Protein AF-X1SQE5-F1 (afdb_monomer_lite)

Structure (mmCIF, N/CA/C/O backbone):
data_AF-X1SQE5-F1
#
_entry.id   AF-X1SQE5-F1
#
loop_
_atom_site.group_PDB
_atom_site.id
_atom_site.type_symbol
_atom_site.label_atom_id
_atom_site.label_alt_id
_atom_site.label_comp_id
_atom_site.label_asym_id
_atom_site.label_entity_id
_atom_site.label_seq_id
_atom_site.pdbx_PDB_ins_code
_atom_site.Cartn_x
_atom_site.Cartn_y
_atom_site.Cartn_z
_atom_site.occupancy
_atom_site.B_iso_or_equiv
_atom_site.auth_seq_id
_atom_site.auth_comp_id
_atom_site.auth_asym_id
_atom_site.auth_atom_id
_atom_site.pdbx_PDB_model_num
ATOM 1 N N . HIS A 1 1 ? 5.303 -16.014 -5.503 1.00 87.38 1 HIS A N 1
ATOM 2 C CA . HIS A 1 1 ? 5.821 -14.645 -5.397 1.00 87.38 1 HIS A CA 1
ATOM 3 C C . HIS A 1 1 ? 7.308 -14.610 -5.094 1.00 87.38 1 HIS A C 1
ATOM 5 O O . HIS A 1 1 ? 7.752 -15.446 -4.298 1.00 87.38 1 HIS A O 1
ATOM 11 N N . SER A 1 2 ? 8.028 -13.676 -5.719 1.00 94.94 2 SER A N 1
ATOM 12 C CA . SER A 1 2 ? 9.470 -13.422 -5.577 1.00 94.94 2 SER A CA 1
ATOM 13 C C . SER A 1 2 ? 9.874 -12.959 -4.183 1.00 94.94 2 SER A C 1
ATOM 15 O O . SER A 1 2 ? 9.019 -12.661 -3.345 1.00 94.94 2 SER A O 1
ATOM 17 N N . ASN A 1 3 ? 11.182 -12.894 -3.922 1.00 95.69 3 ASN A N 1
ATOM 18 C CA . ASN A 1 3 ? 11.665 -12.320 -2.671 1.00 95.69 3 ASN A CA 1
ATOM 19 C C . ASN A 1 3 ? 11.326 -10.827 -2.598 1.00 95.69 3 ASN A C 1
ATOM 21 O O . ASN A 1 3 ? 10.785 -10.380 -1.593 1.00 95.69 3 ASN A O 1
ATOM 25 N N . GLU A 1 4 ? 11.539 -10.089 -3.688 1.00 95.81 4 GLU A N 1
ATOM 26 C CA . GLU A 1 4 ? 11.202 -8.672 -3.808 1.00 95.81 4 GLU A CA 1
ATOM 27 C C . GLU A 1 4 ? 9.737 -8.397 -3.461 1.00 95.81 4 GLU A C 1
ATOM 29 O O . GLU A 1 4 ? 9.447 -7.492 -2.678 1.00 95.81 4 GLU A O 1
ATOM 34 N N . TYR A 1 5 ? 8.817 -9.209 -3.988 1.00 96.44 5 TYR A N 1
ATOM 35 C CA . TYR A 1 5 ? 7.394 -9.108 -3.679 1.00 96.44 5 TYR A CA 1
ATOM 36 C C . TYR A 1 5 ? 7.100 -9.416 -2.211 1.00 96.44 5 TYR A C 1
ATOM 38 O O . TYR A 1 5 ? 6.297 -8.724 -1.589 1.00 96.44 5 TYR A O 1
ATOM 46 N N . ARG A 1 6 ? 7.719 -10.462 -1.649 1.00 94.75 6 ARG A N 1
ATOM 47 C CA . ARG A 1 6 ? 7.478 -10.905 -0.264 1.00 94.75 6 ARG A CA 1
ATOM 48 C C . ARG A 1 6 ? 7.991 -9.903 0.765 1.00 94.75 6 ARG A C 1
ATOM 50 O O . ARG A 1 6 ? 7.381 -9.770 1.819 1.00 94.75 6 ARG A O 1
ATOM 57 N N . THR A 1 7 ? 9.078 -9.200 0.460 1.00 93.06 7 THR A N 1
ATOM 58 C CA . THR A 1 7 ? 9.651 -8.163 1.329 1.00 93.06 7 THR A CA 1
ATOM 59 C C . THR A 1 7 ? 9.061 -6.779 1.076 1.00 93.06 7 THR A C 1
ATOM 61 O O . THR A 1 7 ? 9.433 -5.816 1.740 1.00 93.06 7 THR A O 1
ATOM 64 N N . PHE A 1 8 ? 8.168 -6.639 0.097 1.00 95.50 8 PHE A N 1
ATOM 65 C CA . PHE A 1 8 ? 7.544 -5.364 -0.200 1.00 95.50 8 PHE A CA 1
ATOM 66 C C . PHE A 1 8 ? 6.524 -5.008 0.888 1.00 95.50 8 PHE A C 1
ATOM 68 O O . PHE A 1 8 ? 5.573 -5.751 1.119 1.00 95.50 8 PHE A O 1
ATOM 75 N N . ASN A 1 9 ? 6.697 -3.858 1.548 1.00 95.81 9 ASN A N 1
ATOM 76 C CA . ASN A 1 9 ? 5.896 -3.479 2.720 1.00 95.81 9 ASN A CA 1
ATOM 77 C C . ASN A 1 9 ? 4.382 -3.506 2.469 1.00 95.81 9 ASN A C 1
ATOM 79 O O . ASN A 1 9 ? 3.629 -3.927 3.342 1.00 95.81 9 ASN A O 1
ATOM 83 N N . VAL A 1 10 ? 3.932 -3.120 1.271 1.00 95.56 10 VAL A N 1
ATOM 84 C CA . VAL A 1 10 ? 2.504 -3.176 0.917 1.00 95.56 10 VAL A CA 1
ATOM 85 C C . VAL A 1 10 ? 2.015 -4.624 0.818 1.00 95.56 10 VAL A C 1
ATOM 87 O O . VAL A 1 10 ? 0.913 -4.931 1.264 1.00 95.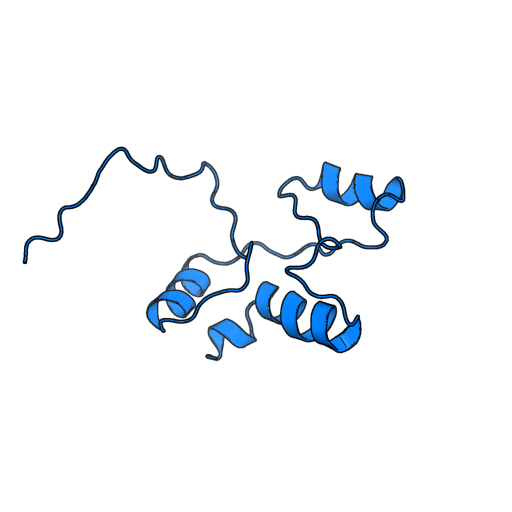56 10 VAL A O 1
ATOM 90 N N . SER A 1 11 ? 2.834 -5.539 0.288 1.00 96.19 11 SER A N 1
ATOM 91 C CA . SER A 1 11 ? 2.507 -6.970 0.253 1.00 96.19 11 SER A CA 1
ATOM 92 C C . SER A 1 11 ? 2.390 -7.550 1.659 1.00 96.19 11 SER A C 1
ATOM 94 O O . SER A 1 11 ? 1.458 -8.304 1.930 1.00 96.19 11 SER A O 1
ATOM 96 N N . ILE A 1 12 ? 3.301 -7.180 2.563 1.00 96.62 12 ILE A N 1
ATOM 97 C CA . ILE A 1 12 ? 3.255 -7.614 3.964 1.00 96.62 12 ILE A CA 1
ATOM 98 C C . ILE A 1 12 ? 1.995 -7.067 4.641 1.00 96.62 12 ILE A C 1
ATOM 100 O O . ILE A 1 12 ? 1.252 -7.836 5.252 1.00 96.62 12 ILE A O 1
ATOM 104 N N . LEU A 1 13 ? 1.714 -5.768 4.492 1.00 96.81 13 LEU A N 1
ATOM 105 C CA . LEU A 1 13 ? 0.520 -5.148 5.063 1.00 96.81 13 LEU A CA 1
ATOM 106 C C . LEU A 1 13 ? -0.753 -5.844 4.565 1.00 96.81 13 LEU A C 1
ATOM 108 O O . LEU A 1 13 ? -1.577 -6.252 5.376 1.00 96.81 13 LEU A O 1
ATOM 112 N N . ASN A 1 14 ? -0.903 -6.041 3.255 1.00 95.75 14 ASN A N 1
ATOM 113 C CA . ASN A 1 14 ? -2.124 -6.618 2.695 1.00 95.75 14 ASN A CA 1
ATOM 114 C C . ASN A 1 14 ? -2.326 -8.086 3.082 1.00 95.75 14 ASN A C 1
ATOM 116 O O . ASN A 1 14 ? -3.422 -8.466 3.501 1.00 95.75 14 ASN A O 1
ATOM 120 N N . HIS A 1 15 ? -1.296 -8.918 2.922 1.00 95.94 15 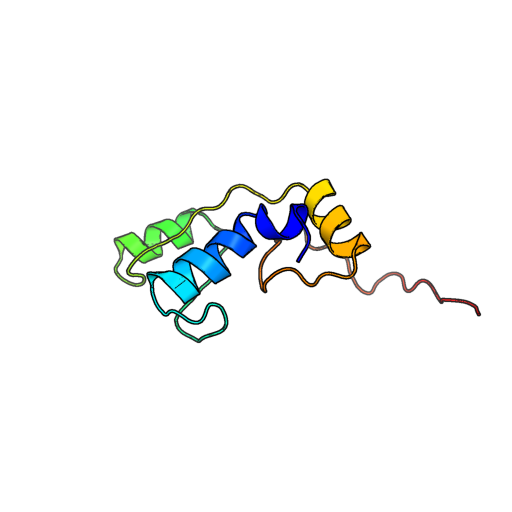HIS A N 1
ATOM 121 C CA . HIS A 1 15 ? -1.445 -10.368 3.066 1.00 95.94 15 HIS A CA 1
ATOM 122 C C . HIS A 1 15 ? -1.312 -10.826 4.510 1.00 95.94 15 HIS A C 1
ATOM 124 O O . HIS A 1 15 ? -2.098 -11.651 4.966 1.00 95.94 15 HIS A O 1
ATOM 130 N N . VAL A 1 16 ? -0.333 -10.291 5.239 1.00 97.38 16 VAL A N 1
ATOM 131 C CA . VAL A 1 16 ? -0.040 -10.746 6.602 1.00 97.38 16 VAL A CA 1
ATOM 132 C C . VAL A 1 16 ? -0.900 -9.998 7.606 1.00 97.38 16 VAL A C 1
ATOM 134 O O . VAL A 1 16 ? -1.573 -10.627 8.413 1.00 97.38 16 VAL A O 1
ATOM 137 N N . VAL A 1 17 ? -0.913 -8.666 7.555 1.00 97.06 17 VAL A N 1
ATOM 138 C CA . VAL A 1 17 ? -1.576 -7.864 8.592 1.00 97.06 17 VAL A CA 1
ATOM 139 C C . VAL A 1 17 ? -3.078 -7.772 8.344 1.00 97.06 17 VAL A C 1
ATOM 141 O O . VAL A 1 17 ? -3.854 -8.223 9.179 1.00 97.06 17 VAL A O 1
ATOM 144 N N . LEU A 1 18 ? -3.501 -7.225 7.202 1.00 96.00 18 LEU A N 1
ATOM 145 C CA . LEU A 1 18 ? -4.917 -7.004 6.907 1.00 96.00 18 LEU A CA 1
ATOM 146 C C . LEU A 1 18 ? -5.652 -8.334 6.737 1.00 96.00 18 LEU A C 1
ATOM 148 O O . LEU A 1 18 ? -6.544 -8.636 7.523 1.00 96.00 18 LEU A O 1
ATOM 152 N N . SER A 1 19 ? -5.242 -9.155 5.769 1.00 95.69 19 SER A N 1
ATOM 153 C CA . SER A 1 19 ? -5.947 -10.410 5.477 1.00 95.69 19 SER A CA 1
ATOM 154 C C . SER A 1 19 ? -5.700 -11.477 6.546 1.00 95.69 19 SER A C 1
ATOM 156 O O . SER A 1 19 ? -6.636 -12.150 6.964 1.00 95.69 19 SER A O 1
ATOM 158 N N . GLY A 1 20 ? -4.448 -11.637 6.988 1.00 96.81 20 GLY A N 1
ATOM 159 C CA . GLY A 1 20 ? -4.053 -12.695 7.918 1.00 96.81 20 GLY A CA 1
ATOM 160 C C . GLY A 1 20 ? -4.446 -12.423 9.369 1.00 96.81 20 GLY A C 1
ATOM 161 O O . GLY A 1 20 ? -5.176 -13.209 9.964 1.00 96.81 20 GLY A O 1
ATOM 162 N N . LEU A 1 21 ? -3.950 -11.328 9.951 1.00 97.19 21 LEU A N 1
ATOM 163 C CA . LEU A 1 21 ? -4.141 -11.035 11.376 1.00 97.19 21 LEU A CA 1
ATOM 164 C C . LEU A 1 21 ? -5.492 -10.382 11.678 1.00 97.19 21 LEU A C 1
ATOM 166 O O . LEU A 1 21 ? -6.085 -10.673 12.713 1.00 97.19 21 LEU A O 1
ATOM 170 N N . LEU A 1 22 ? -5.966 -9.493 10.803 1.00 95.38 22 LEU A N 1
ATOM 171 C CA . LEU A 1 22 ? -7.180 -8.707 11.043 1.00 95.38 22 LEU A CA 1
ATOM 172 C C . LEU A 1 22 ? -8.421 -9.258 10.327 1.00 95.38 22 LEU A C 1
ATOM 174 O O . LEU A 1 22 ? -9.527 -8.810 10.617 1.00 95.38 22 LEU A O 1
ATOM 178 N N . GLY A 1 23 ? -8.266 -10.203 9.393 1.00 95.94 23 GLY A N 1
ATOM 179 C CA . GLY A 1 23 ? -9.377 -10.728 8.590 1.00 95.94 23 GLY A CA 1
ATOM 180 C C . GLY A 1 23 ? -10.044 -9.680 7.686 1.00 95.94 23 GLY A C 1
ATOM 181 O O . GLY A 1 23 ? -11.184 -9.858 7.261 1.00 95.94 23 GLY A O 1
ATOM 182 N N . VAL A 1 24 ? -9.357 -8.572 7.398 1.00 95.44 24 VAL A N 1
ATOM 183 C CA . VAL A 1 24 ? -9.844 -7.465 6.571 1.00 95.44 24 VAL A CA 1
ATOM 184 C C . VAL A 1 24 ? -9.428 -7.692 5.124 1.00 95.44 24 VAL A C 1
ATOM 186 O O . VAL A 1 24 ? -8.243 -7.817 4.821 1.00 95.44 24 VAL A O 1
ATOM 189 N N . ASN A 1 25 ? -10.399 -7.678 4.209 1.00 94.62 25 ASN A N 1
ATOM 190 C CA . ASN A 1 25 ? -10.110 -7.675 2.779 1.00 94.62 25 ASN A CA 1
ATOM 191 C C . ASN A 1 25 ? -9.544 -6.297 2.364 1.00 94.62 25 ASN A C 1
ATOM 193 O O . ASN A 1 25 ? -10.296 -5.318 2.410 1.00 94.62 25 ASN A O 1
ATOM 197 N N . PRO A 1 26 ? -8.277 -6.203 1.913 1.00 91.94 26 PRO A N 1
ATOM 198 C CA . PRO A 1 26 ? -7.668 -4.934 1.507 1.00 91.94 26 PRO A CA 1
ATOM 199 C C . PRO A 1 26 ? -8.344 -4.292 0.287 1.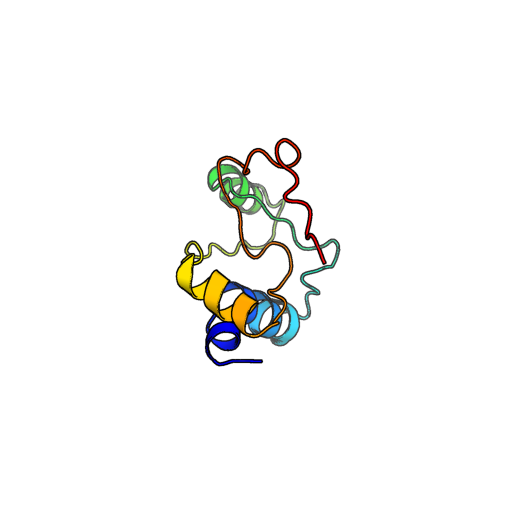00 91.94 26 PRO A C 1
ATOM 201 O O . PRO A 1 26 ? -8.238 -3.086 0.094 1.00 91.94 26 PRO A O 1
ATOM 204 N N . ASP A 1 27 ? -9.055 -5.074 -0.527 1.00 90.19 27 ASP A N 1
ATOM 205 C CA . ASP A 1 27 ? -9.827 -4.586 -1.674 1.00 90.19 27 ASP A CA 1
ATOM 206 C C . ASP A 1 27 ? -11.317 -4.364 -1.350 1.00 90.19 27 ASP A C 1
ATOM 208 O O . ASP A 1 27 ? -12.111 -4.057 -2.242 1.00 90.19 27 ASP A O 1
ATOM 212 N N . GLY A 1 28 ? -11.710 -4.532 -0.084 1.00 89.31 28 GLY A N 1
ATOM 213 C CA . GLY A 1 28 ? -13.067 -4.290 0.399 1.00 89.31 28 GLY A CA 1
ATOM 214 C C . GLY A 1 28 ? -13.364 -2.813 0.684 1.00 89.31 28 GLY A C 1
ATOM 215 O O . GLY A 1 28 ? -12.502 -1.944 0.591 1.00 89.31 28 GLY A O 1
ATOM 216 N N . GLY A 1 29 ? -14.604 -2.524 1.087 1.00 88.38 29 GLY A N 1
ATOM 217 C CA . GLY A 1 29 ? -15.059 -1.159 1.396 1.00 88.38 29 GLY A CA 1
ATOM 218 C C . GLY A 1 29 ? -14.579 -0.591 2.739 1.00 88.38 29 GLY A C 1
ATOM 219 O O . GLY A 1 29 ? -14.898 0.550 3.053 1.00 88.38 29 GLY A O 1
ATOM 220 N N . PHE A 1 30 ? -13.837 -1.369 3.533 1.00 89.06 30 PHE A N 1
ATOM 221 C CA . PHE A 1 30 ? -13.378 -0.978 4.874 1.00 89.06 30 PHE A CA 1
ATOM 222 C C . PHE A 1 30 ? -11.970 -0.365 4.896 1.00 89.06 30 PHE A C 1
ATOM 224 O O . PHE A 1 30 ? -11.495 0.015 5.963 1.00 89.06 30 PHE A O 1
ATOM 231 N N . VAL A 1 31 ? -11.292 -0.275 3.746 1.00 94.12 31 VAL A N 1
ATOM 232 C CA . VAL A 1 31 ? -9.940 0.290 3.641 1.00 94.12 31 VAL A CA 1
ATOM 233 C C . VAL A 1 31 ? -9.964 1.525 2.746 1.00 94.12 31 VAL A C 1
ATOM 235 O O . VAL A 1 31 ? -10.347 1.459 1.577 1.00 94.12 31 VAL A O 1
ATOM 238 N N . SER A 1 32 ? -9.533 2.659 3.294 1.00 94.00 32 SER A N 1
ATOM 239 C CA . SER A 1 32 ? -9.314 3.905 2.562 1.00 94.00 32 SER A CA 1
ATOM 240 C C . SER A 1 32 ? -7.817 4.175 2.382 1.00 94.00 32 SER A C 1
ATOM 242 O O . SER A 1 32 ? -6.973 3.652 3.107 1.00 94.00 32 SER A O 1
ATOM 244 N N . TYR A 1 33 ? -7.483 4.980 1.372 1.00 93.38 33 TYR A N 1
ATOM 245 C CA . TYR A 1 33 ? -6.107 5.328 1.023 1.00 93.38 33 TYR A CA 1
ATOM 246 C C . TYR A 1 33 ? -6.019 6.831 0.787 1.00 93.38 33 TYR A C 1
ATOM 248 O O . TYR A 1 33 ? -6.762 7.347 -0.049 1.00 93.38 33 TYR A O 1
ATOM 256 N N . SER A 1 34 ? -5.075 7.502 1.444 1.00 93.81 34 SER A N 1
ATOM 257 C CA . SER A 1 34 ? -4.724 8.889 1.144 1.00 93.81 34 SER A CA 1
ATOM 258 C C . SER A 1 34 ? -3.200 9.054 1.097 1.00 93.81 34 SER A C 1
ATOM 260 O O . SER A 1 34 ? -2.502 8.446 1.912 1.00 93.81 34 SER A O 1
ATOM 262 N N . PRO A 1 35 ? -2.659 9.812 0.120 1.00 91.12 35 PRO A N 1
ATOM 263 C CA . PRO A 1 35 ? -1.260 10.222 0.125 1.00 91.12 35 PRO A CA 1
ATOM 264 C C . PRO A 1 35 ? -0.996 11.405 1.075 1.00 91.12 35 PRO A C 1
ATOM 266 O O . PRO A 1 35 ? 0.165 11.766 1.257 1.00 91.12 35 PRO A O 1
ATOM 269 N N . ASP A 1 36 ? -2.042 12.023 1.634 1.00 94.06 36 ASP A N 1
ATOM 270 C CA . ASP A 1 36 ? -1.946 13.151 2.557 1.00 94.06 36 ASP A CA 1
ATOM 271 C C . ASP A 1 36 ? -1.849 12.648 4.004 1.00 94.06 36 ASP A C 1
ATOM 273 O O . ASP A 1 36 ? -2.742 11.971 4.518 1.00 94.06 36 ASP A O 1
ATOM 277 N N . LEU A 1 37 ? -0.739 12.972 4.665 1.00 95.00 37 LEU A N 1
ATOM 278 C CA . LEU A 1 37 ? -0.482 12.536 6.032 1.00 95.00 37 LEU A CA 1
ATOM 279 C C . LEU A 1 37 ? -1.444 13.178 7.042 1.00 95.00 37 LEU A C 1
ATOM 281 O O . LEU A 1 37 ? -1.852 12.506 7.991 1.00 95.00 37 LEU A O 1
ATOM 285 N N . GLU A 1 38 ? -1.810 14.446 6.853 1.00 97.56 38 GLU A N 1
ATOM 286 C CA . GLU A 1 38 ? -2.706 15.160 7.766 1.00 97.56 38 GLU A CA 1
ATOM 287 C C . GLU A 1 38 ? -4.115 14.571 7.700 1.00 97.56 38 GLU A C 1
ATOM 289 O O . GLU A 1 38 ? -4.727 14.322 8.739 1.00 97.56 38 GLU A O 1
ATOM 294 N N . GLU A 1 39 ? -4.592 14.237 6.497 1.00 97.62 39 GLU A N 1
ATOM 295 C CA . GLU A 1 39 ? -5.880 13.560 6.313 1.00 97.62 39 GLU A CA 1
ATOM 296 C C . GLU A 1 39 ? -5.909 12.194 7.017 1.00 97.62 39 GLU A C 1
ATOM 298 O O . GLU A 1 39 ? -6.879 11.865 7.709 1.00 97.62 39 GLU A O 1
ATOM 303 N N . VAL A 1 40 ? -4.840 11.399 6.874 1.00 97.62 40 VAL A N 1
ATOM 304 C CA . VAL A 1 40 ? -4.739 10.070 7.496 1.00 97.62 40 VAL A CA 1
ATOM 305 C C . VAL A 1 40 ? -4.746 10.179 9.019 1.00 97.62 40 VAL A C 1
ATOM 307 O O . VAL A 1 40 ? -5.522 9.483 9.676 1.00 97.62 40 VAL A O 1
ATOM 310 N N . VAL A 1 41 ? -3.922 11.061 9.589 1.00 97.94 41 VAL A N 1
ATOM 311 C CA . VAL A 1 41 ? -3.850 11.258 11.045 1.00 97.94 41 VAL A CA 1
ATOM 312 C C . VAL A 1 41 ? -5.177 11.795 11.587 1.00 97.94 41 VAL A C 1
ATOM 314 O O . VAL A 1 41 ? -5.699 11.248 12.562 1.00 97.94 41 VAL A O 1
ATOM 317 N N . GLY A 1 42 ? -5.762 12.795 10.923 1.00 98.31 42 GLY A N 1
ATOM 318 C CA . GLY A 1 42 ? -7.061 13.359 11.288 1.00 98.31 42 GLY A CA 1
ATOM 319 C C . GLY A 1 42 ? -8.174 12.311 11.281 1.00 98.31 42 GLY A C 1
ATOM 320 O O . GLY A 1 42 ? -8.983 12.268 12.204 1.00 98.31 42 GLY A O 1
ATOM 321 N N . SER A 1 43 ? -8.175 11.386 10.313 1.00 98.12 43 SER A N 1
ATOM 322 C CA . SER A 1 43 ? -9.192 10.326 10.242 1.00 98.12 43 SER A CA 1
ATOM 323 C C . SER A 1 43 ? -9.232 9.432 11.487 1.00 98.12 43 SER A C 1
ATOM 325 O O . SER A 1 43 ? -10.315 9.027 11.909 1.00 98.12 43 SER A O 1
ATOM 327 N N . VAL A 1 44 ? -8.078 9.157 12.104 1.00 98.25 44 VAL A N 1
ATOM 328 C CA . VAL A 1 44 ? -7.999 8.362 13.338 1.00 98.25 44 VAL A CA 1
ATOM 329 C C . VAL A 1 44 ? -8.383 9.209 14.548 1.00 98.25 44 VAL A C 1
ATOM 331 O O . VAL A 1 44 ? -9.166 8.764 15.383 1.00 98.25 44 VAL A O 1
ATOM 334 N N . GLN A 1 45 ? -7.877 10.443 14.636 1.00 98.25 45 GLN A N 1
ATOM 335 C CA . GLN A 1 45 ? -8.163 11.350 15.756 1.00 98.25 45 GLN A CA 1
ATOM 336 C C . GLN A 1 45 ? -9.651 11.702 15.869 1.00 98.25 45 GLN A C 1
ATOM 338 O O . GLN A 1 45 ? -10.183 11.812 16.970 1.00 98.25 45 GLN A O 1
ATOM 343 N N . GLU A 1 46 ? -10.333 11.833 14.734 1.00 98.12 46 GLU A N 1
ATOM 344 C CA . GLU A 1 46 ? -11.765 12.130 14.653 1.00 98.12 46 GLU A CA 1
ATOM 345 C C . GLU A 1 46 ? -12.650 10.875 14.759 1.00 98.12 46 GLU A C 1
ATOM 347 O O . GLU A 1 46 ? -13.874 10.973 14.686 1.00 98.12 46 GLU A O 1
ATOM 352 N N . GLY A 1 47 ? -12.060 9.682 14.894 1.00 97.62 47 GLY A N 1
ATOM 353 C CA . GLY A 1 47 ? -12.791 8.416 14.998 1.00 97.62 47 GLY A CA 1
ATOM 354 C C . GLY A 1 47 ? -13.438 7.930 13.695 1.00 97.62 47 GLY A C 1
ATOM 355 O O . GLY A 1 47 ? -14.230 6.989 13.725 1.00 97.62 47 GLY A O 1
ATOM 356 N N . ARG A 1 48 ? -13.105 8.532 12.542 1.00 97.12 48 ARG A N 1
ATOM 357 C CA . ARG A 1 48 ? -13.551 8.074 11.209 1.00 97.12 48 ARG A CA 1
ATOM 358 C C . ARG A 1 48 ? -12.878 6.765 10.792 1.00 97.12 48 ARG A C 1
ATOM 360 O O . ARG A 1 48 ? -13.465 5.988 10.043 1.00 97.12 48 ARG A O 1
ATOM 367 N N . ALA A 1 49 ? -11.663 6.525 11.274 1.00 97.12 49 ALA A N 1
ATOM 368 C CA . ALA A 1 49 ? -10.926 5.280 11.120 1.00 97.12 49 ALA A CA 1
ATOM 369 C C . ALA A 1 49 ? -10.500 4.745 12.493 1.00 97.12 49 ALA A C 1
ATOM 371 O O . ALA A 1 49 ? -10.147 5.508 13.387 1.00 97.12 49 ALA A O 1
ATOM 372 N N . GLN A 1 50 ? -10.497 3.420 12.654 1.00 96.44 50 GLN A N 1
ATOM 373 C CA . GLN A 1 50 ? -10.053 2.780 13.901 1.00 96.44 50 GLN A CA 1
ATOM 374 C C . GLN A 1 50 ? -8.525 2.743 14.030 1.00 96.44 50 GLN A C 1
ATOM 376 O O . GLN A 1 50 ? -7.989 2.665 15.131 1.00 96.44 50 GLN A O 1
ATOM 381 N N . LEU A 1 51 ? -7.828 2.739 12.894 1.00 96.12 51 LEU A N 1
ATOM 382 C CA . LEU A 1 51 ? -6.384 2.582 12.790 1.00 96.12 51 LEU A CA 1
ATOM 383 C C . LEU A 1 51 ? -5.908 3.080 11.424 1.00 96.12 51 LEU A C 1
ATOM 385 O O . LEU A 1 51 ? -6.663 3.062 10.452 1.00 96.12 51 LEU A O 1
ATOM 389 N N . ALA A 1 52 ? -4.643 3.482 11.354 1.00 97.25 52 ALA A N 1
ATOM 390 C CA . ALA A 1 52 ? -3.973 3.849 10.115 1.00 97.25 52 ALA A CA 1
ATOM 391 C C . ALA A 1 52 ? -2.593 3.189 10.043 1.00 97.25 52 ALA A C 1
ATOM 393 O O . ALA A 1 52 ? -1.912 3.034 11.057 1.00 97.25 52 ALA A O 1
ATOM 394 N N . PHE A 1 53 ? -2.170 2.834 8.829 1.00 96.50 53 PHE A N 1
ATOM 395 C CA . PHE A 1 53 ? -0.841 2.295 8.555 1.00 96.50 53 PHE A CA 1
ATOM 396 C C . PHE A 1 53 ? -0.061 3.278 7.690 1.00 96.50 53 PHE A C 1
ATOM 398 O O . PHE A 1 53 ? -0.434 3.542 6.548 1.00 96.50 53 PHE A O 1
ATOM 405 N N . LEU A 1 54 ? 1.043 3.794 8.225 1.00 95.81 54 LEU A N 1
ATOM 406 C CA . LEU A 1 54 ? 1.975 4.637 7.485 1.00 95.81 54 LEU A CA 1
ATOM 407 C C . LEU A 1 54 ? 3.130 3.768 6.993 1.00 95.81 54 LEU A C 1
ATOM 409 O O . LEU A 1 54 ? 3.830 3.144 7.789 1.00 95.81 54 LEU A O 1
ATOM 413 N N . LEU A 1 55 ? 3.310 3.708 5.675 1.00 93.81 55 LEU A N 1
ATOM 414 C CA . LEU A 1 55 ? 4.361 2.915 5.045 1.00 93.81 55 LEU A CA 1
ATOM 415 C C . LEU A 1 55 ? 5.443 3.830 4.464 1.00 93.81 55 LEU A C 1
ATOM 417 O O . LEU A 1 55 ? 5.117 4.894 3.933 1.00 93.81 55 LEU A O 1
ATOM 421 N N . PRO A 1 56 ? 6.724 3.423 4.498 1.00 91.56 56 PRO A N 1
ATOM 422 C CA . PRO A 1 56 ? 7.758 4.147 3.775 1.00 91.56 56 PRO A CA 1
ATOM 423 C C . PRO A 1 56 ? 7.487 4.075 2.262 1.00 91.56 56 PRO A C 1
ATOM 425 O O . PRO A 1 56 ? 6.946 3.070 1.779 1.00 91.56 56 PRO A O 1
ATOM 428 N N . PRO A 1 57 ? 7.881 5.107 1.494 1.00 89.12 57 PRO A N 1
ATOM 429 C CA . PRO A 1 57 ? 7.651 5.130 0.061 1.00 89.12 57 PRO A CA 1
ATOM 430 C C . PRO A 1 57 ? 8.366 3.956 -0.631 1.00 89.12 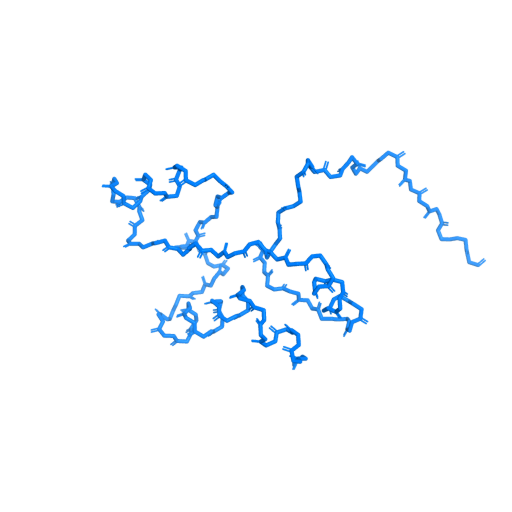57 PRO A C 1
ATOM 432 O O . PRO A 1 57 ? 9.502 3.619 -0.281 1.00 89.12 57 PR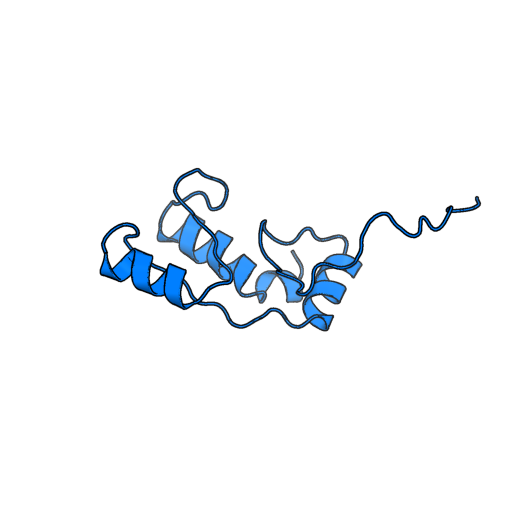O A O 1
ATOM 435 N N . PRO A 1 58 ? 7.728 3.329 -1.633 1.00 89.44 58 PRO A N 1
ATOM 436 C CA . PRO A 1 58 ? 8.332 2.242 -2.387 1.00 89.44 58 PRO A CA 1
ATOM 437 C C . PRO A 1 58 ? 9.549 2.747 -3.172 1.00 89.44 58 PRO A C 1
ATOM 439 O O . PRO A 1 58 ? 9.470 3.750 -3.881 1.00 89.44 58 PRO A O 1
ATOM 442 N N . GLN A 1 59 ? 10.671 2.026 -3.109 1.00 91.44 59 GLN A N 1
ATOM 443 C CA . GLN A 1 59 ? 11.816 2.330 -3.968 1.00 91.44 59 GLN A CA 1
ATOM 444 C C . GLN A 1 59 ? 11.471 2.012 -5.435 1.00 91.44 59 GLN A C 1
ATOM 446 O O . GLN A 1 59 ? 11.097 0.870 -5.721 1.00 91.44 59 GLN A O 1
ATOM 451 N N . PRO A 1 60 ? 11.657 2.945 -6.393 1.00 91.75 60 PRO A N 1
ATOM 452 C CA . PRO A 1 60 ? 11.325 2.704 -7.801 1.00 91.75 60 PRO A CA 1
ATOM 453 C C . PRO A 1 60 ? 12.016 1.470 -8.395 1.00 91.75 60 PRO A C 1
ATOM 455 O O . PRO A 1 60 ? 11.414 0.727 -9.165 1.00 91.75 60 PRO A O 1
ATOM 458 N N . MET A 1 61 ? 13.259 1.199 -7.983 1.00 93.94 61 MET A N 1
ATOM 459 C CA . MET A 1 61 ? 13.996 0.009 -8.416 1.00 93.94 61 MET A CA 1
ATOM 460 C C . MET A 1 61 ? 13.355 -1.297 -7.941 1.00 93.94 61 MET A C 1
ATOM 462 O O . MET A 1 61 ? 13.360 -2.275 -8.682 1.00 93.94 61 MET A O 1
ATOM 466 N N . LEU A 1 62 ? 12.787 -1.328 -6.732 1.00 93.88 62 LEU A N 1
ATOM 467 C CA . LEU A 1 62 ? 12.077 -2.504 -6.228 1.00 93.88 62 LEU A CA 1
ATOM 468 C C . LEU A 1 62 ? 10.776 -2.724 -7.007 1.00 93.88 62 LEU A C 1
ATOM 470 O O . LEU A 1 62 ? 10.505 -3.837 -7.445 1.00 93.88 62 LEU A O 1
ATOM 474 N N . VAL A 1 63 ? 10.021 -1.647 -7.244 1.00 93.19 63 VAL A N 1
ATOM 475 C CA . VAL A 1 63 ? 8.802 -1.662 -8.069 1.00 93.19 63 VAL A CA 1
ATOM 476 C C . VAL A 1 63 ? 9.101 -2.217 -9.462 1.00 93.19 63 VAL A C 1
ATOM 478 O O . VAL A 1 63 ? 8.398 -3.112 -9.930 1.00 93.19 63 VAL A O 1
ATOM 481 N N . LYS A 1 64 ? 10.180 -1.740 -10.098 1.00 94.50 64 LYS A N 1
ATOM 482 C CA . LYS A 1 64 ? 10.631 -2.238 -11.402 1.00 94.50 64 LYS A CA 1
ATOM 483 C C . LYS A 1 64 ? 10.966 -3.727 -11.348 1.00 94.50 64 LYS A C 1
ATOM 485 O O . LYS A 1 64 ? 10.476 -4.466 -12.186 1.00 94.50 64 LYS A O 1
ATOM 490 N N . LYS A 1 65 ? 11.746 -4.180 -10.360 1.00 96.38 65 LYS A N 1
ATOM 491 C CA . LYS A 1 65 ? 12.117 -5.600 -10.227 1.00 96.38 65 LYS A CA 1
ATOM 492 C C . LYS A 1 65 ? 10.900 -6.516 -10.106 1.00 96.38 65 LYS A C 1
ATOM 494 O O . LYS A 1 65 ? 10.880 -7.561 -10.741 1.00 96.38 65 LYS A O 1
ATOM 499 N N . ILE A 1 66 ? 9.891 -6.122 -9.327 1.00 96.12 66 ILE A N 1
ATOM 500 C CA . ILE A 1 66 ? 8.643 -6.891 -9.202 1.00 96.12 66 ILE A CA 1
ATOM 501 C C . ILE A 1 66 ? 7.922 -6.949 -10.561 1.00 96.12 66 ILE A C 1
ATOM 503 O O . ILE A 1 66 ? 7.491 -8.017 -10.991 1.00 96.12 66 ILE A O 1
ATOM 507 N N . ALA A 1 67 ? 7.839 -5.818 -11.270 1.00 94.38 67 ALA A N 1
ATOM 508 C CA . ALA A 1 67 ? 7.210 -5.753 -12.589 1.00 94.38 67 ALA A CA 1
ATOM 509 C C . ALA A 1 67 ? 7.969 -6.557 -13.666 1.00 94.38 67 ALA A C 1
ATOM 511 O O . ALA A 1 67 ? 7.335 -7.258 -14.451 1.00 94.38 67 ALA A O 1
ATOM 512 N N . ASP A 1 68 ? 9.306 -6.506 -13.677 1.00 96.75 68 ASP A N 1
ATOM 513 C CA . ASP A 1 68 ? 10.170 -7.265 -14.597 1.00 96.75 68 ASP A CA 1
ATOM 514 C C . ASP A 1 68 ? 9.968 -8.784 -14.446 1.00 96.75 68 ASP A C 1
ATOM 516 O O . ASP A 1 68 ? 10.146 -9.540 -15.397 1.00 96.75 68 ASP A O 1
ATOM 520 N N . GLN A 1 69 ? 9.566 -9.236 -13.255 1.00 96.50 69 GLN A N 1
ATOM 521 C CA . GLN A 1 69 ? 9.242 -10.634 -12.969 1.00 96.50 69 GLN A CA 1
ATOM 522 C C . GLN A 1 69 ? 7.788 -11.006 -13.311 1.00 96.50 69 GLN A C 1
ATOM 524 O O . GLN A 1 69 ? 7.320 -12.081 -12.939 1.00 96.50 69 GLN A O 1
ATOM 529 N N . MET A 1 70 ? 7.063 -10.132 -14.018 1.00 95.69 70 MET A N 1
ATOM 530 C CA . MET A 1 70 ? 5.649 -10.296 -14.380 1.00 95.69 70 MET A CA 1
ATOM 531 C C . MET A 1 70 ? 4.714 -10.454 -13.169 1.00 95.69 70 MET A C 1
ATOM 533 O O . MET A 1 70 ? 3.611 -10.991 -13.280 1.00 95.69 70 MET A O 1
ATOM 537 N N . GLU A 1 71 ? 5.122 -9.962 -11.998 1.00 96.06 71 GLU A N 1
ATOM 538 C CA . GLU A 1 71 ? 4.297 -10.003 -10.800 1.00 96.06 71 GLU A CA 1
ATOM 539 C C . GLU A 1 71 ? 3.438 -8.751 -10.660 1.00 96.06 71 GLU A C 1
ATOM 541 O O . GLU A 1 71 ? 3.881 -7.612 -10.827 1.00 96.06 71 GLU A O 1
ATOM 546 N N . ARG A 1 72 ? 2.183 -8.960 -10.265 1.00 92.06 72 ARG A N 1
ATOM 547 C CA . ARG A 1 72 ? 1.258 -7.870 -9.979 1.00 92.06 72 ARG A CA 1
ATOM 548 C C . ARG A 1 72 ? 1.349 -7.472 -8.512 1.00 92.06 72 ARG A C 1
ATOM 550 O O . ARG A 1 72 ? 0.921 -8.222 -7.638 1.00 92.06 72 ARG A O 1
ATOM 557 N N . MET A 1 73 ? 1.852 -6.268 -8.254 1.00 94.00 73 MET A N 1
ATOM 558 C CA . MET A 1 73 ? 1.812 -5.655 -6.922 1.00 94.00 73 MET A CA 1
ATOM 559 C C . MET A 1 73 ? 0.366 -5.518 -6.407 1.00 94.00 73 MET A C 1
ATOM 561 O O . MET A 1 73 ? -0.560 -5.379 -7.217 1.00 94.00 73 MET A O 1
ATOM 565 N N . PRO A 1 74 ? 0.152 -5.502 -5.077 1.00 94.25 74 PRO A N 1
ATOM 566 C CA . PRO A 1 74 ? -1.163 -5.222 -4.505 1.00 94.25 74 PRO A CA 1
ATOM 567 C C . PRO A 1 74 ? -1.758 -3.887 -4.993 1.00 94.25 74 PRO A C 1
ATOM 569 O O . PRO A 1 74 ? -1.038 -2.976 -5.422 1.00 94.25 74 PRO A O 1
ATOM 572 N N . ARG A 1 75 ? -3.086 -3.730 -4.943 1.00 90.56 75 ARG A N 1
ATOM 573 C CA . ARG A 1 75 ? -3.720 -2.469 -5.363 1.00 90.56 75 ARG A CA 1
ATOM 574 C C . ARG A 1 75 ? -3.255 -1.312 -4.475 1.00 90.56 75 ARG A C 1
ATOM 576 O O . ARG A 1 75 ? -2.955 -1.495 -3.303 1.00 90.56 75 ARG A O 1
ATOM 583 N N . LYS A 1 76 ? -3.166 -0.119 -5.079 1.00 89.94 76 LYS A N 1
ATOM 584 C CA . LYS A 1 76 ? -2.731 1.127 -4.415 1.00 89.94 76 LYS A CA 1
ATOM 585 C C . LYS A 1 76 ? -1.317 1.061 -3.800 1.00 89.94 76 LYS A C 1
ATOM 587 O O . LYS A 1 76 ? -1.006 1.823 -2.899 1.00 89.94 76 LYS A O 1
ATOM 592 N N . SER A 1 77 ? -0.440 0.213 -4.349 1.00 90.12 77 SER A N 1
ATOM 593 C CA . SER A 1 77 ? 0.946 0.038 -3.875 1.00 90.12 77 SER A CA 1
ATOM 594 C C . SER A 1 77 ? 1.889 1.220 -4.104 1.00 90.12 77 SER A C 1
ATOM 596 O O . SER A 1 77 ? 2.916 1.323 -3.439 1.00 90.12 77 SER A O 1
ATOM 598 N N . THR A 1 78 ? 1.600 2.078 -5.081 1.00 89.94 78 THR A N 1
ATOM 599 C CA . THR A 1 78 ? 2.492 3.170 -5.487 1.00 89.94 78 THR A CA 1
ATOM 600 C C . THR A 1 78 ? 1.679 4.411 -5.828 1.00 89.94 78 THR A C 1
ATOM 602 O O . THR A 1 78 ? 0.670 4.310 -6.532 1.00 89.94 78 THR A O 1
ATOM 605 N N . TYR A 1 79 ? 2.158 5.580 -5.414 1.00 89.12 79 TYR A N 1
ATOM 606 C CA . TYR A 1 79 ? 1.620 6.877 -5.814 1.00 89.12 79 TYR A CA 1
ATOM 607 C C . TYR A 1 79 ? 2.741 7.706 -6.451 1.00 89.12 79 TYR A C 1
ATOM 609 O O . TYR A 1 79 ? 3.621 8.202 -5.754 1.00 89.12 79 TYR A O 1
ATOM 617 N N . PHE A 1 80 ? 2.746 7.809 -7.783 1.00 86.75 80 PHE A N 1
ATOM 618 C CA . PHE A 1 80 ? 3.714 8.627 -8.521 1.00 86.75 80 PHE A CA 1
ATOM 619 C C . PHE A 1 80 ? 3.199 10.066 -8.628 1.00 86.75 80 PHE A C 1
ATOM 621 O O . PHE A 1 80 ? 2.097 10.282 -9.143 1.00 86.75 80 PHE A O 1
ATOM 628 N N . TYR A 1 81 ? 3.991 11.029 -8.144 1.00 84.25 81 TYR A N 1
ATOM 629 C CA . TYR A 1 81 ? 3.646 12.450 -8.136 1.00 84.25 81 TYR A CA 1
ATOM 630 C C . TYR A 1 81 ? 4.773 13.329 -8.726 1.00 84.25 81 TYR A C 1
ATOM 632 O O . TYR A 1 81 ? 5.929 13.138 -8.343 1.00 84.25 81 TYR A O 1
ATOM 640 N N . PRO A 1 82 ? 4.457 14.301 -9.611 1.00 84.88 82 PRO A N 1
ATOM 641 C CA . PRO A 1 82 ? 3.150 14.478 -10.246 1.00 84.88 82 PRO A CA 1
ATOM 642 C C . PRO A 1 82 ? 2.782 13.232 -11.056 1.00 84.88 82 PRO A C 1
ATOM 644 O O . PRO A 1 82 ? 3.658 12.468 -11.470 1.00 84.88 82 PRO A O 1
ATOM 647 N N . LYS A 1 83 ? 1.479 12.990 -11.255 1.00 79.88 83 LYS A N 1
A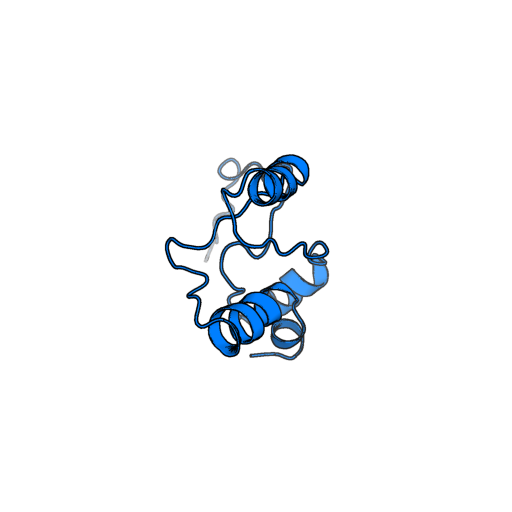TOM 648 C CA . LYS A 1 83 ? 1.068 11.893 -12.137 1.00 79.88 83 LYS A CA 1
ATOM 649 C C . LYS A 1 83 ? 1.721 12.131 -13.498 1.00 79.88 83 LYS A C 1
ATOM 651 O O . LYS A 1 83 ? 1.624 13.257 -13.995 1.00 79.88 83 LYS A O 1
ATOM 656 N N . PRO A 1 84 ? 2.372 11.115 -14.093 1.00 71.06 84 PRO A N 1
ATOM 657 C CA . PRO A 1 84 ? 2.937 11.269 -15.419 1.00 71.06 84 PRO A CA 1
ATOM 658 C C . PRO A 1 84 ? 1.856 11.821 -16.357 1.00 71.06 84 PRO A C 1
ATOM 660 O O . PRO A 1 84 ? 0.706 11.371 -16.255 1.00 71.06 84 PRO A O 1
ATOM 663 N N . PRO A 1 85 ? 2.177 12.784 -17.238 1.00 71.75 85 PRO A N 1
ATOM 664 C CA . PRO A 1 85 ? 1.261 13.209 -18.285 1.00 71.75 85 PRO A CA 1
ATOM 665 C C . PRO A 1 85 ? 1.023 12.007 -19.205 1.00 71.75 85 PRO A C 1
ATOM 667 O O . PRO A 1 85 ? 1.788 11.717 -20.119 1.00 71.75 85 PRO A O 1
ATOM 670 N N . THR A 1 86 ? -0.002 11.228 -18.881 1.00 63.38 86 THR A N 1
ATOM 671 C CA . THR A 1 86 ? -0.402 10.043 -19.636 1.00 63.38 86 THR A CA 1
ATOM 672 C C . THR A 1 86 ? -1.295 10.481 -20.793 1.00 63.38 86 THR A C 1
ATOM 674 O O . THR A 1 86 ? -2.018 11.468 -20.687 1.00 63.38 86 THR A O 1
ATOM 677 N N . GLY A 1 87 ? -1.224 9.770 -21.921 1.00 63.66 87 GLY A N 1
ATOM 678 C CA . GLY A 1 87 ? -2.093 10.021 -23.078 1.00 63.66 87 GLY A CA 1
ATOM 679 C C . GLY A 1 87 ? -1.608 11.066 -24.091 1.00 63.66 87 GLY A C 1
ATOM 680 O O . GLY A 1 87 ? -2.327 11.315 -25.050 1.00 63.66 87 GLY A O 1
ATOM 681 N N . LEU A 1 88 ? -0.412 11.651 -23.932 1.00 61.06 88 LEU A N 1
ATOM 682 C CA . LEU A 1 88 ? 0.141 12.604 -24.915 1.00 61.06 88 LEU A CA 1
ATOM 683 C C . LEU A 1 88 ? 1.084 11.971 -25.947 1.00 61.06 88 LEU A C 1
ATOM 685 O O . LEU A 1 88 ? 1.265 12.527 -27.025 1.00 61.06 88 LEU A O 1
ATOM 689 N N . VAL A 1 89 ? 1.677 10.814 -25.642 1.00 65.31 89 VAL A N 1
ATOM 690 C CA . VAL A 1 89 ? 2.579 10.100 -26.556 1.00 65.31 89 VAL A CA 1
ATOM 691 C C . VAL A 1 89 ? 2.230 8.619 -26.518 1.00 65.31 89 VAL A C 1
ATOM 693 O O . VAL A 1 89 ? 2.403 7.957 -25.496 1.00 65.31 89 VAL A O 1
ATOM 696 N N . VAL A 1 90 ? 1.715 8.104 -27.632 1.00 70.94 90 VAL A N 1
ATOM 697 C CA . VAL A 1 90 ? 1.568 6.666 -27.873 1.00 70.94 90 VAL A CA 1
ATOM 698 C C . VAL A 1 90 ? 2.785 6.242 -28.681 1.00 70.94 90 VAL A C 1
ATOM 700 O O . VAL A 1 90 ? 3.004 6.771 -29.766 1.00 70.94 90 VAL A O 1
ATOM 703 N N . ASN A 1 91 ? 3.588 5.320 -28.147 1.00 73.62 91 ASN A N 1
ATOM 704 C CA . ASN A 1 91 ? 4.629 4.656 -28.923 1.00 73.62 91 ASN A CA 1
ATOM 705 C C . ASN A 1 91 ? 3.966 3.501 -29.691 1.00 73.62 91 ASN A C 1
ATOM 707 O O . ASN A 1 91 ? 3.588 2.523 -29.039 1.00 73.62 91 ASN A O 1
ATOM 711 N N . PRO A 1 92 ? 3.750 3.598 -31.016 1.00 71.75 92 PRO A N 1
ATOM 712 C CA . PRO A 1 92 ? 3.249 2.464 -31.775 1.00 71.75 92 PRO A CA 1
ATOM 713 C C . PRO A 1 92 ? 4.262 1.325 -31.654 1.00 71.75 92 PRO A C 1
ATOM 715 O O . PRO A 1 92 ? 5.440 1.492 -31.965 1.00 71.75 92 PRO A O 1
ATOM 718 N N . LEU A 1 93 ? 3.804 0.172 -31.172 1.00 75.94 93 LEU A N 1
ATOM 719 C CA . LEU A 1 93 ? 4.556 -1.064 -31.327 1.00 75.94 93 LEU A CA 1
ATOM 720 C C . LEU A 1 93 ? 4.427 -1.423 -32.809 1.00 75.94 93 LEU A C 1
ATOM 722 O O . LEU A 1 93 ? 3.369 -1.866 -33.243 1.00 75.94 93 LEU A O 1
ATOM 726 N N . LEU A 1 94 ? 5.441 -1.072 -33.598 1.00 71.38 94 LEU A N 1
ATOM 727 C CA . LEU A 1 94 ? 5.559 -1.564 -34.964 1.00 71.38 94 LEU A CA 1
ATOM 728 C C . LEU A 1 94 ? 6.004 -3.024 -34.864 1.00 71.38 94 LEU A C 1
ATOM 730 O O . LEU A 1 94 ? 7.007 -3.297 -34.200 1.00 71.38 94 LEU A O 1
ATOM 734 N N . ASP A 1 95 ? 5.211 -3.913 -35.460 1.00 62.34 95 ASP A N 1
ATOM 735 C CA . ASP A 1 95 ? 5.522 -5.340 -35.603 1.00 62.34 95 ASP A CA 1
ATOM 736 C C . ASP A 1 95 ? 6.808 -5.567 -36.417 1.00 62.34 95 ASP A C 1
ATOM 738 O O . ASP A 1 95 ? 7.036 -4.820 -37.404 1.00 62.34 95 ASP A O 1
#

Secondary structure (DSSP, 8-state):
--HHHHT-HHHHIIIIIIIIIS---TTSTT----S-HHHHHHHHHTTS-S-----PPPPHHHHHHHHHTT--PPTT----SSPP-TTS-------

Radius of gyration: 16.22 Å; chains: 1; bounding box: 29×30×51 Å

InterPro domains:
  IPR008323 Uncharacterised conserved protein UCP033563 [PTHR36454] (3-93)

pLDDT: mean 90.85, std 9.29, range [61.06, 98.31]

Sequence (95 aa):
HSNEYRTFNVSILNHVVLSGLLGVNPDGGFVSYSPDLEEVVGSVQEGRAQLAFLLPPPQPMLVKKIADQMERMPRKSTYFYPKPPTGLVVNPLLD

Foldseek 3Di:
DDPLQVPQPQNCCQVPPQCNVVVHHCPDPLDDDDPDPVVQVVCCVVVVHVDDDDDDADDVVSVVVCVVVVHDHDPPSHDDPPPPPPPPDDDDPDD

Organism: NCBI:txid412755